Protein AF-A0A534JRE6-F1 (afdb_monomer_lite)

Secondary structure (DSSP, 8-state):
-TTTHHHHHHHHH-S----EEEE-GGG-SSSHHHHHHHHHHHHHHHTS-EEEEBTTTTBTHHHHHHHHHHHHHHHTT-----------------HHHHHHHHHHHHHHHHHT-HHHHHHHHHHHHHHHT--TTS--HHHHHHHHHHHHHHHTTTS-HHHHHHHHHHHHHHHHT----

Foldseek 3Di:
DVPPDVVVVCVVPNDDADEAEQEDCVVPPPCNVVSVVVQVVVCVVNVHHYDYYYPVVRRCPVVRVVSSVVSRCVVVVNPPPPPPPPVVVVPPQPLVLVLLVVLLVVLCVVVPHNVVSVVVLVVLLVVLVADSNDGDLSSQLSSLVSSLVVCVVPDDPVVSVVSSVVSVCSSVVNPDD

pLDDT: mean 82.59, std 13.45, range [34.78, 95.94]

Radius of gyration: 27.9 Å; chains: 1; bounding box: 52×49×66 Å

Structure (mmCIF, N/CA/C/O backbone):
data_AF-A0A534JRE6-F1
#
_entry.id   AF-A0A534JRE6-F1
#
loop_
_atom_site.group_PDB
_atom_site.id
_atom_site.type_symbol
_atom_site.label_atom_id
_atom_site.label_alt_id
_atom_site.label_comp_id
_atom_site.label_asym_id
_atom_site.label_entity_id
_atom_site.label_seq_id
_atom_site.pdbx_PDB_ins_code
_atom_site.Cartn_x
_atom_site.Cartn_y
_atom_site.Cartn_z
_atom_site.occupancy
_atom_site.B_iso_or_equiv
_atom_site.auth_seq_id
_atom_site.auth_comp_id
_atom_site.auth_asym_id
_atom_site.auth_atom_id
_atom_site.pdbx_PDB_model_num
ATOM 1 N N . MET A 1 1 ? 24.642 -7.122 -18.633 1.00 68.19 1 MET A N 1
ATOM 2 C CA . MET A 1 1 ? 23.350 -7.840 -18.516 1.00 68.19 1 MET A CA 1
ATOM 3 C C . MET A 1 1 ? 23.167 -8.792 -19.691 1.00 68.19 1 MET A C 1
ATOM 5 O O . MET A 1 1 ? 23.091 -9.995 -19.476 1.00 68.19 1 MET A O 1
ATOM 9 N N . GLU A 1 2 ? 23.174 -8.257 -20.911 1.00 76.44 2 GLU A N 1
ATOM 10 C CA . GLU A 1 2 ? 22.882 -8.982 -22.156 1.00 76.44 2 GLU A CA 1
ATOM 11 C C . GLU A 1 2 ? 23.948 -10.023 -22.531 1.00 76.44 2 GLU A C 1
ATOM 13 O O . GLU A 1 2 ? 23.619 -11.117 -22.968 1.00 76.44 2 GLU A O 1
ATOM 18 N N . GLU A 1 3 ? 25.224 -9.714 -22.300 1.00 77.31 3 GLU A N 1
ATOM 19 C CA . GLU A 1 3 ? 26.342 -10.567 -22.736 1.00 77.31 3 GLU A CA 1
ATOM 20 C C . GLU A 1 3 ? 26.712 -11.676 -21.741 1.00 77.31 3 GLU A C 1
ATOM 22 O O . GLU A 1 3 ? 27.457 -12.591 -22.080 1.00 77.31 3 GLU A O 1
ATOM 27 N N . TYR A 1 4 ? 26.212 -11.604 -20.504 1.00 80.12 4 TYR A N 1
ATOM 28 C CA . TYR A 1 4 ? 26.655 -12.500 -19.431 1.00 80.12 4 TYR A CA 1
ATOM 29 C C . TYR A 1 4 ? 25.497 -13.077 -18.623 1.00 80.12 4 TYR A C 1
ATOM 31 O O . TYR A 1 4 ? 25.266 -14.281 -18.652 1.00 80.12 4 TYR A O 1
ATOM 39 N N . TRP A 1 5 ? 24.739 -12.230 -17.925 1.00 82.56 5 TRP A N 1
ATOM 40 C CA . TRP A 1 5 ? 23.717 -12.685 -16.981 1.00 82.56 5 TRP A CA 1
ATOM 41 C C . TRP A 1 5 ? 22.569 -13.428 -17.664 1.00 82.56 5 TRP A C 1
ATOM 43 O O . TRP A 1 5 ? 22.255 -14.544 -17.261 1.00 82.56 5 TRP A O 1
ATOM 53 N N . MET A 1 6 ? 21.994 -12.849 -18.721 1.00 77.88 6 MET A N 1
ATOM 54 C CA . MET A 1 6 ? 20.852 -13.451 -19.416 1.00 77.88 6 MET A CA 1
ATOM 55 C C . MET A 1 6 ? 21.196 -14.810 -20.055 1.00 77.88 6 MET A C 1
ATOM 57 O O . MET A 1 6 ? 20.530 -15.797 -19.731 1.00 77.88 6 MET A O 1
ATOM 61 N N . PRO A 1 7 ? 22.272 -14.935 -20.862 1.00 77.88 7 PRO A N 1
ATOM 62 C CA . PRO A 1 7 ? 22.664 -16.228 -21.420 1.00 77.88 7 PRO A CA 1
ATOM 63 C C . PRO A 1 7 ? 23.023 -17.259 -20.346 1.00 77.88 7 PRO A C 1
ATOM 65 O O . PRO A 1 7 ? 22.700 -18.436 -20.492 1.00 77.88 7 PRO A O 1
ATOM 68 N N . MET A 1 8 ? 23.684 -16.838 -19.262 1.00 80.44 8 MET A N 1
ATOM 69 C CA . MET A 1 8 ? 24.108 -17.743 -18.193 1.00 80.44 8 MET A CA 1
ATOM 70 C C . MET A 1 8 ? 22.919 -18.332 -17.432 1.00 80.44 8 MET A C 1
ATOM 72 O O . MET A 1 8 ? 22.865 -19.545 -17.238 1.00 80.44 8 MET A O 1
ATOM 76 N N . VAL A 1 9 ? 21.967 -17.491 -17.018 1.00 78.44 9 VAL A N 1
ATOM 77 C CA . VAL A 1 9 ? 20.783 -17.927 -16.264 1.00 78.44 9 VAL A CA 1
ATOM 78 C C . VAL A 1 9 ? 19.941 -18.871 -17.115 1.00 78.44 9 VAL A C 1
ATOM 80 O O . VAL A 1 9 ? 19.651 -19.985 -16.686 1.00 78.44 9 VAL A O 1
ATOM 83 N N . TRP A 1 10 ? 19.638 -18.495 -18.359 1.00 79.94 10 TRP A N 1
ATOM 84 C CA . TRP A 1 10 ? 18.842 -19.344 -19.246 1.00 79.94 10 TRP A CA 1
ATOM 85 C C . TRP A 1 10 ? 19.519 -20.662 -19.600 1.00 79.94 10 TRP A C 1
ATOM 87 O O . TRP A 1 10 ? 18.842 -21.678 -19.736 1.00 79.94 10 TRP A O 1
ATOM 97 N N . ARG A 1 11 ? 20.852 -20.685 -19.699 1.00 76.69 11 ARG A N 1
ATOM 98 C CA . ARG A 1 11 ? 21.594 -21.934 -19.889 1.00 76.69 11 ARG A CA 1
ATOM 99 C C . ARG A 1 11 ? 21.445 -22.887 -18.701 1.00 76.69 11 ARG A C 1
ATOM 101 O O . ARG A 1 11 ? 21.473 -24.095 -18.904 1.00 76.69 11 ARG A O 1
ATOM 108 N N . LEU A 1 12 ? 21.345 -22.363 -17.479 1.00 76.44 12 LEU A N 1
ATOM 109 C CA . LEU A 1 12 ? 21.302 -23.173 -16.259 1.00 76.44 12 LEU A CA 1
ATOM 110 C C . LEU A 1 12 ? 19.892 -23.645 -15.904 1.00 76.44 12 LEU A C 1
ATOM 112 O O . LEU A 1 12 ? 19.728 -24.795 -15.508 1.00 76.44 12 LEU A O 1
ATOM 116 N N . VAL A 1 13 ? 18.895 -22.767 -16.018 1.00 79.62 13 VAL A N 1
ATOM 117 C CA . VAL A 1 13 ? 17.534 -23.029 -15.518 1.00 79.62 13 VAL A CA 1
ATOM 118 C C . VAL A 1 13 ? 16.441 -22.864 -16.577 1.00 79.62 13 VAL A C 1
ATOM 120 O O . VAL A 1 13 ? 15.269 -23.063 -16.279 1.00 79.62 13 VAL A O 1
ATOM 123 N N . GLY A 1 14 ? 16.802 -22.534 -17.819 1.00 78.06 14 GLY A N 1
ATOM 124 C CA . GLY A 1 14 ? 15.839 -22.213 -18.871 1.00 78.06 14 GLY A CA 1
ATOM 125 C C . GLY A 1 14 ? 15.228 -20.818 -18.712 1.00 78.06 14 GLY A C 1
ATOM 126 O O . GLY A 1 14 ? 15.704 -19.989 -17.932 1.00 78.06 14 GLY A O 1
ATOM 127 N N . LYS A 1 15 ? 14.175 -20.537 -19.487 1.00 78.31 15 LYS A N 1
ATOM 128 C CA . LYS A 1 15 ? 13.416 -19.290 -19.341 1.00 78.31 15 LYS A CA 1
ATOM 129 C C . LYS A 1 15 ? 12.617 -19.335 -18.040 1.00 78.31 15 LYS A C 1
ATOM 131 O O . LYS A 1 15 ? 11.896 -20.296 -17.793 1.00 78.31 15 LYS A O 1
ATOM 136 N N . VAL A 1 16 ? 12.739 -18.280 -17.244 1.00 85.12 16 VAL A N 1
ATOM 137 C CA . VAL A 1 16 ? 12.016 -18.098 -15.983 1.00 85.12 16 VAL A CA 1
ATOM 138 C C . VAL A 1 16 ? 11.244 -16.780 -16.027 1.00 85.12 16 VAL A C 1
ATOM 140 O O . VAL A 1 16 ? 11.690 -15.861 -16.722 1.00 85.12 16 VAL A O 1
ATOM 143 N N . PRO A 1 17 ? 10.123 -16.661 -15.295 1.00 89.88 17 PRO A N 1
ATOM 144 C CA . PRO A 1 17 ? 9.438 -15.385 -15.122 1.00 89.88 17 PRO A CA 1
ATOM 145 C C . PRO A 1 17 ? 10.404 -14.337 -14.576 1.00 89.88 17 PRO A C 1
ATOM 147 O O . PRO A 1 17 ? 11.121 -14.587 -13.604 1.00 89.88 17 PRO A O 1
ATOM 150 N N . MET A 1 18 ? 10.445 -13.173 -15.214 1.00 90.25 18 MET A N 1
ATOM 151 C CA . MET A 1 18 ? 11.349 -12.099 -14.831 1.00 90.25 18 MET A CA 1
ATOM 152 C C . MET A 1 18 ? 10.746 -10.729 -15.133 1.00 90.25 18 MET A C 1
ATOM 154 O O . MET A 1 18 ? 9.842 -10.603 -15.951 1.00 90.25 18 MET A O 1
ATOM 158 N N . VAL A 1 19 ? 11.267 -9.708 -14.454 1.00 94.44 19 VAL A N 1
ATOM 159 C CA . VAL A 1 19 ? 10.970 -8.295 -14.704 1.00 94.44 19 VAL A CA 1
ATOM 160 C C . VAL A 1 19 ? 12.299 -7.553 -14.772 1.00 94.44 19 VAL A C 1
ATOM 162 O O . VAL A 1 19 ? 13.173 -7.742 -13.923 1.00 94.44 19 VAL A O 1
ATOM 165 N N . ILE A 1 20 ? 12.471 -6.720 -15.793 1.00 94.06 20 ILE A N 1
ATOM 166 C CA . ILE A 1 20 ? 13.655 -5.882 -15.972 1.00 94.06 20 ILE A CA 1
ATOM 167 C C . ILE A 1 20 ? 13.432 -4.573 -15.220 1.00 94.06 20 ILE A C 1
ATOM 169 O O . ILE A 1 20 ? 12.459 -3.868 -15.461 1.00 94.06 20 ILE A O 1
ATOM 173 N N . VAL A 1 21 ? 14.332 -4.235 -14.298 1.00 95.12 21 VAL A N 1
ATOM 174 C CA . VAL A 1 21 ? 14.161 -3.062 -13.434 1.00 95.12 21 VAL A CA 1
ATOM 175 C C . VAL A 1 21 ? 15.284 -2.057 -13.657 1.00 95.12 21 VAL A C 1
ATOM 177 O O . VAL A 1 21 ? 16.434 -2.298 -13.284 1.00 95.12 21 VAL A O 1
ATOM 180 N N . GLY A 1 22 ? 14.936 -0.906 -14.229 1.00 93.75 22 GLY A N 1
ATOM 181 C CA . GLY A 1 22 ? 15.799 0.270 -14.303 1.00 93.75 22 GLY A CA 1
ATOM 182 C C . GLY A 1 22 ? 15.722 1.064 -13.000 1.00 93.75 22 GLY A C 1
ATOM 183 O O . GLY A 1 22 ? 14.920 1.983 -12.871 1.00 93.75 22 GLY A O 1
ATOM 184 N N . ASN A 1 23 ? 16.518 0.674 -12.006 1.00 94.69 23 ASN A N 1
ATOM 185 C CA . ASN A 1 23 ? 16.489 1.280 -10.672 1.00 94.69 23 ASN A CA 1
ATOM 186 C C . ASN A 1 23 ? 17.257 2.618 -10.612 1.00 94.69 23 ASN A C 1
ATOM 188 O O . ASN A 1 23 ? 18.182 2.848 -11.388 1.00 94.69 23 ASN A O 1
ATOM 192 N N . LYS A 1 24 ? 16.955 3.427 -9.588 1.00 93.50 24 LYS A N 1
ATOM 193 C CA . LYS A 1 24 ? 17.532 4.752 -9.290 1.00 93.50 24 LYS A CA 1
ATOM 194 C C . LYS A 1 24 ? 17.111 5.854 -10.261 1.00 93.50 24 LYS A C 1
ATOM 196 O O . LYS A 1 24 ? 17.900 6.747 -10.568 1.00 93.50 24 LYS A O 1
ATOM 201 N N . VAL A 1 25 ? 15.860 5.820 -10.720 1.00 93.25 25 VAL A N 1
ATOM 202 C CA . VAL A 1 25 ? 15.310 6.882 -11.579 1.00 93.25 25 VAL A CA 1
ATOM 203 C C . VAL A 1 25 ? 15.371 8.269 -10.921 1.00 93.25 25 VAL A C 1
ATOM 205 O O . VAL A 1 25 ? 15.420 9.270 -11.623 1.00 93.25 25 VAL A O 1
ATOM 208 N N . ASP A 1 26 ? 15.475 8.337 -9.590 1.00 91.44 26 ASP A N 1
ATOM 209 C CA . ASP A 1 26 ? 15.672 9.578 -8.833 1.00 91.44 26 ASP A CA 1
ATOM 210 C C . ASP A 1 26 ? 16.994 10.306 -9.131 1.00 91.44 26 ASP A C 1
ATOM 212 O O . ASP A 1 26 ? 17.130 11.469 -8.769 1.00 91.44 26 ASP A O 1
ATOM 216 N N . LEU A 1 27 ? 17.962 9.643 -9.773 1.00 91.44 27 LEU A N 1
ATOM 217 C CA . LEU A 1 27 ? 19.229 10.250 -10.197 1.00 91.44 27 LEU A CA 1
ATOM 218 C C . LEU A 1 27 ? 19.199 10.740 -11.653 1.00 91.44 27 LEU A C 1
ATOM 220 O O . LEU A 1 27 ? 20.166 11.343 -12.114 1.00 91.44 27 LEU A O 1
ATOM 224 N N . LEU A 1 28 ? 18.126 10.448 -12.390 1.00 85.44 28 LEU A N 1
ATOM 225 C CA . LEU A 1 28 ? 18.008 10.750 -13.812 1.00 85.44 28 LEU A CA 1
ATOM 226 C C . LEU A 1 28 ? 17.282 12.084 -13.998 1.00 85.44 28 LEU A C 1
ATOM 228 O O . LEU A 1 28 ? 16.078 12.111 -14.250 1.00 85.44 28 LEU A O 1
ATOM 232 N N . GLU A 1 29 ? 18.023 13.184 -13.868 1.00 75.38 29 GLU A N 1
ATOM 233 C CA . GLU A 1 29 ? 17.511 14.529 -14.162 1.00 75.38 29 GLU A CA 1
ATOM 234 C C . GLU A 1 29 ? 17.448 14.762 -15.685 1.00 75.38 29 GLU A C 1
ATOM 236 O O . GLU A 1 29 ? 16.358 14.923 -16.231 1.00 75.38 29 GLU A O 1
ATOM 241 N N . ASP A 1 30 ? 18.579 14.652 -16.395 1.00 76.12 30 ASP A N 1
ATOM 242 C CA . ASP A 1 30 ? 18.655 14.927 -17.844 1.00 76.12 30 ASP A CA 1
ATOM 243 C C . ASP A 1 30 ? 18.592 13.664 -18.730 1.00 76.12 30 ASP A C 1
ATOM 245 O O . ASP A 1 30 ? 18.116 13.700 -19.865 1.00 76.12 30 ASP A O 1
ATOM 249 N N . GLU A 1 31 ? 19.023 12.507 -18.218 1.00 78.75 31 GLU A N 1
ATOM 250 C CA . GLU A 1 31 ? 19.149 11.254 -18.992 1.00 78.75 31 GLU A CA 1
ATOM 251 C C . GLU A 1 31 ? 17.903 10.355 -18.924 1.00 78.75 31 GLU A C 1
ATOM 253 O O . GLU A 1 31 ? 17.909 9.200 -19.363 1.00 78.75 31 GLU A O 1
ATOM 258 N N . ARG A 1 32 ? 16.797 10.874 -18.377 1.00 79.25 32 ARG A N 1
ATOM 259 C CA . ARG A 1 32 ? 15.587 10.084 -18.120 1.00 79.25 32 ARG A CA 1
ATOM 260 C C . ARG A 1 32 ? 15.022 9.461 -19.395 1.00 79.25 32 ARG A C 1
ATOM 262 O O . ARG A 1 32 ? 14.613 8.305 -19.356 1.00 79.25 32 ARG A O 1
ATOM 269 N N . VAL A 1 33 ? 15.030 10.184 -20.517 1.00 82.50 33 VAL A N 1
ATOM 270 C CA . VAL A 1 33 ? 14.499 9.691 -21.803 1.00 82.50 33 VAL A CA 1
ATOM 271 C C . VAL A 1 33 ? 15.315 8.508 -22.325 1.00 82.50 33 VAL A C 1
ATOM 273 O O . VAL A 1 33 ? 14.744 7.453 -22.578 1.00 82.50 33 VAL A O 1
ATOM 276 N N . ALA A 1 34 ? 16.643 8.638 -22.390 1.00 83.62 34 ALA A N 1
ATOM 277 C CA . ALA A 1 34 ? 17.522 7.575 -22.880 1.00 83.62 34 ALA A CA 1
ATOM 278 C C . ALA A 1 34 ? 17.419 6.298 -22.027 1.00 83.62 34 ALA A C 1
ATOM 280 O O . ALA A 1 34 ? 17.399 5.185 -22.552 1.00 83.62 34 ALA A O 1
ATOM 281 N N . ALA A 1 35 ? 17.285 6.447 -20.705 1.00 86.44 35 ALA A N 1
ATOM 282 C CA . ALA A 1 35 ? 17.069 5.312 -19.814 1.00 86.44 35 ALA A CA 1
ATOM 283 C C . ALA A 1 35 ? 15.720 4.612 -20.064 1.00 86.44 35 ALA A C 1
ATOM 285 O O . ALA A 1 35 ? 15.659 3.384 -20.048 1.00 86.44 35 ALA A O 1
ATOM 286 N N . HIS A 1 36 ? 14.647 5.368 -20.329 1.00 86.06 36 HIS A N 1
ATOM 287 C CA . HIS A 1 36 ? 13.349 4.787 -20.686 1.00 86.06 36 HIS A CA 1
ATOM 288 C C . HIS A 1 36 ? 13.398 4.080 -22.044 1.00 86.06 36 HIS A C 1
ATOM 290 O O . HIS A 1 36 ? 12.866 2.980 -22.163 1.00 86.06 36 HIS A O 1
ATOM 296 N N . GLU A 1 37 ? 14.067 4.663 -23.041 1.00 87.62 37 GLU A N 1
ATOM 297 C CA . GLU A 1 37 ? 14.256 4.036 -24.355 1.00 87.62 37 GLU A CA 1
ATOM 298 C C . GLU A 1 37 ? 15.043 2.728 -24.248 1.00 87.62 37 GLU A C 1
ATOM 300 O O . GLU A 1 37 ? 14.652 1.722 -24.840 1.00 87.62 37 GLU A O 1
ATOM 305 N N . TYR A 1 38 ? 16.111 2.700 -23.446 1.00 88.31 38 TYR A N 1
ATOM 306 C CA . TYR A 1 38 ? 16.880 1.478 -23.229 1.00 88.31 38 TYR A CA 1
ATOM 307 C C . TYR A 1 38 ? 16.067 0.412 -22.484 1.00 88.31 38 TYR A C 1
ATOM 309 O O . TYR A 1 38 ? 16.054 -0.748 -22.891 1.00 88.31 38 TYR A O 1
ATOM 317 N N . THR A 1 39 ? 15.324 0.792 -21.440 1.00 88.75 39 THR A N 1
ATOM 318 C CA . THR A 1 39 ? 14.420 -0.125 -20.728 1.00 88.75 39 THR A CA 1
ATOM 319 C C . THR A 1 39 ? 13.323 -0.668 -21.655 1.00 88.75 39 THR A C 1
ATOM 321 O O . THR A 1 39 ? 13.017 -1.858 -21.595 1.00 88.75 39 THR A O 1
ATOM 324 N N . TYR A 1 40 ? 12.784 0.156 -22.560 1.00 88.00 40 TYR A N 1
ATOM 325 C CA . TYR A 1 40 ? 11.820 -0.278 -23.577 1.00 88.00 40 TYR A CA 1
ATOM 326 C C . TYR A 1 40 ? 12.445 -1.240 -24.600 1.00 88.00 40 TYR A C 1
ATOM 328 O O . TYR A 1 40 ? 11.874 -2.284 -24.902 1.00 88.00 40 TYR A O 1
ATOM 336 N N . TYR A 1 41 ? 13.660 -0.963 -25.076 1.00 89.06 41 TYR A N 1
ATOM 337 C CA . TYR A 1 41 ? 14.396 -1.897 -25.932 1.00 89.06 41 TYR A CA 1
ATOM 338 C C . TYR A 1 41 ? 14.604 -3.261 -25.252 1.00 89.06 41 TYR A C 1
ATOM 340 O O . TYR A 1 41 ? 14.440 -4.305 -25.885 1.00 89.06 41 TYR A O 1
ATOM 348 N N . LEU A 1 42 ? 14.939 -3.271 -23.959 1.00 89.25 42 LEU A N 1
ATOM 349 C CA . LEU A 1 42 ? 15.105 -4.509 -23.199 1.00 89.25 42 LEU A CA 1
ATOM 350 C C . LEU A 1 42 ? 13.783 -5.275 -23.039 1.00 89.25 42 LEU A C 1
ATOM 352 O O . LEU A 1 42 ? 13.800 -6.503 -23.117 1.00 89.25 42 LEU A O 1
ATOM 356 N N . HIS A 1 43 ? 12.660 -4.573 -22.855 1.00 88.00 43 HIS A N 1
ATOM 357 C CA . HIS A 1 43 ? 11.326 -5.179 -22.845 1.00 88.00 43 HIS A CA 1
ATOM 358 C C . HIS A 1 43 ? 11.064 -5.967 -24.133 1.00 88.00 43 HIS A C 1
ATOM 360 O O . HIS A 1 43 ? 10.821 -7.172 -24.070 1.00 88.00 43 HIS A O 1
ATOM 366 N N . GLU A 1 44 ? 11.206 -5.308 -25.285 1.00 90.06 44 GLU A N 1
ATOM 367 C CA . GLU A 1 44 ? 10.968 -5.9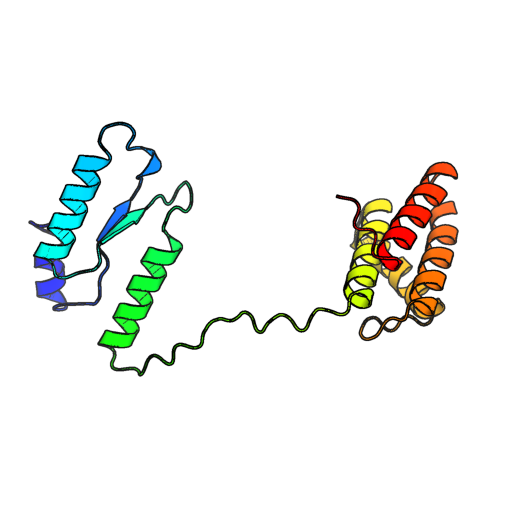08 -26.604 1.00 90.06 44 GLU A CA 1
ATOM 368 C C . GLU A 1 44 ? 11.933 -7.068 -26.887 1.00 90.06 44 GLU A C 1
ATOM 370 O O . GLU A 1 44 ? 11.545 -8.121 -27.388 1.00 90.06 44 GLU A O 1
ATOM 375 N N . LYS A 1 45 ? 13.215 -6.906 -26.537 1.00 87.31 45 LYS A N 1
ATOM 376 C CA . LYS A 1 45 ? 14.246 -7.915 -26.807 1.00 87.31 45 LYS A CA 1
ATOM 377 C C . LYS A 1 45 ? 14.035 -9.211 -26.030 1.00 87.31 45 LYS A C 1
ATOM 379 O O . LYS A 1 45 ? 14.328 -10.290 -26.551 1.00 87.31 45 LYS A O 1
ATOM 384 N N . TYR A 1 46 ? 13.630 -9.103 -24.769 1.00 85.25 46 TYR A N 1
ATOM 385 C CA . TYR A 1 46 ? 13.533 -10.249 -23.868 1.00 85.25 46 TYR A CA 1
ATOM 386 C C . TYR A 1 46 ? 12.107 -10.755 -23.678 1.00 85.25 46 TYR A C 1
ATOM 388 O O . TYR A 1 46 ? 11.949 -11.779 -23.015 1.00 85.25 46 TYR A O 1
ATOM 396 N N . ASP A 1 47 ? 11.118 -10.081 -24.273 1.00 85.88 47 ASP A N 1
ATOM 397 C CA . ASP A 1 47 ? 9.693 -10.370 -24.096 1.00 85.88 47 ASP A CA 1
ATOM 398 C C . ASP A 1 47 ? 9.340 -10.465 -22.603 1.00 85.88 47 ASP A C 1
ATOM 400 O O . ASP A 1 47 ? 8.794 -11.443 -22.099 1.00 85.88 47 ASP A O 1
ATOM 404 N N . SER A 1 48 ? 9.801 -9.460 -21.855 1.00 88.62 48 SER A N 1
ATOM 405 C CA . SER A 1 48 ? 9.730 -9.408 -20.396 1.00 88.62 48 SER A CA 1
ATOM 406 C C . SER A 1 48 ? 9.251 -8.028 -19.969 1.00 88.62 48 SER A C 1
ATOM 408 O O . SER A 1 48 ? 9.753 -7.038 -20.504 1.00 88.62 48 SER A O 1
ATOM 410 N N . PRO A 1 49 ? 8.362 -7.902 -18.968 1.00 93.31 49 PRO A N 1
ATOM 411 C CA . PRO A 1 49 ? 8.001 -6.600 -18.419 1.00 93.31 49 PRO A CA 1
ATOM 412 C C . PRO A 1 49 ? 9.248 -5.827 -17.982 1.00 93.31 49 PRO A C 1
ATOM 414 O O . PRO A 1 49 ? 10.168 -6.413 -17.401 1.00 93.31 49 PRO A O 1
ATOM 417 N N . ALA A 1 50 ? 9.280 -4.525 -18.259 1.00 93.56 50 ALA A N 1
ATOM 418 C CA . ALA A 1 50 ? 10.379 -3.654 -17.871 1.00 93.56 50 ALA A CA 1
ATOM 419 C C . ALA A 1 50 ? 9.853 -2.363 -17.232 1.00 93.56 50 ALA A C 1
ATOM 421 O O . ALA A 1 50 ? 8.927 -1.742 -17.749 1.00 93.56 50 ALA A O 1
ATOM 422 N N . VAL A 1 51 ? 10.416 -1.976 -16.085 1.00 93.69 51 VAL A N 1
ATOM 423 C CA . VAL A 1 51 ? 9.905 -0.879 -15.249 1.00 93.69 51 VAL A CA 1
ATOM 424 C C . VAL A 1 51 ? 11.063 -0.034 -14.725 1.00 93.69 51 VAL A C 1
ATOM 426 O O . VAL A 1 51 ? 12.074 -0.562 -14.262 1.00 93.69 51 VAL A O 1
ATOM 429 N N . MET A 1 52 ? 10.910 1.289 -14.769 1.00 94.31 52 MET A N 1
ATOM 430 C CA . MET A 1 52 ? 11.819 2.229 -14.107 1.00 94.31 52 MET A CA 1
ATOM 431 C C . MET A 1 52 ? 11.385 2.417 -12.653 1.00 94.31 52 MET A C 1
ATOM 433 O O . MET A 1 52 ? 10.204 2.632 -12.399 1.00 94.31 52 MET A O 1
ATOM 437 N N . THR A 1 53 ? 12.316 2.341 -11.704 1.00 94.94 53 THR A N 1
ATOM 438 C CA . THR A 1 53 ? 12.002 2.401 -10.267 1.00 94.94 53 THR A CA 1
ATOM 439 C C . THR A 1 53 ? 13.005 3.247 -9.489 1.00 94.94 53 THR A C 1
ATOM 441 O O . THR A 1 53 ? 14.114 3.531 -9.951 1.00 94.94 53 THR A O 1
ATOM 444 N N . SER A 1 54 ? 12.642 3.633 -8.266 1.00 95.00 54 SER A N 1
ATOM 445 C CA . SER A 1 54 ? 13.593 4.123 -7.269 1.00 95.00 54 SER A CA 1
ATOM 446 C C . SER A 1 54 ? 13.328 3.473 -5.921 1.00 95.00 54 SER A C 1
ATOM 448 O O . SER A 1 54 ? 12.348 3.769 -5.242 1.00 95.00 54 SER A O 1
ATOM 450 N N . ALA A 1 55 ? 14.265 2.637 -5.477 1.00 94.19 55 ALA A N 1
ATOM 451 C CA . ALA A 1 55 ? 14.251 2.097 -4.118 1.00 94.19 55 ALA A CA 1
ATOM 452 C C . ALA A 1 55 ? 14.393 3.181 -3.029 1.00 94.19 55 ALA A C 1
ATOM 454 O O . ALA A 1 55 ? 14.045 2.939 -1.878 1.00 94.19 55 ALA A O 1
ATOM 455 N N . LYS A 1 56 ? 14.911 4.369 -3.376 1.00 93.81 56 LYS A N 1
ATOM 456 C CA . LYS A 1 56 ? 15.083 5.485 -2.438 1.00 93.81 56 LYS A CA 1
ATOM 457 C C . LYS A 1 56 ? 13.764 6.209 -2.176 1.00 93.81 56 LYS A C 1
ATOM 459 O O . LYS A 1 56 ? 13.495 6.570 -1.036 1.00 93.81 56 LYS A O 1
ATOM 464 N N . THR A 1 57 ? 12.971 6.446 -3.222 1.00 93.44 57 THR A N 1
ATOM 465 C CA . THR A 1 57 ? 11.685 7.159 -3.115 1.00 93.44 57 THR A CA 1
ATOM 466 C C . THR A 1 57 ? 10.491 6.213 -2.984 1.00 93.44 57 THR A C 1
ATOM 468 O O . THR A 1 57 ? 9.411 6.649 -2.597 1.00 93.44 57 THR A O 1
ATOM 471 N N . GLY A 1 58 ? 10.673 4.927 -3.297 1.00 92.69 58 GLY A N 1
ATOM 472 C CA . GLY A 1 58 ? 9.599 3.941 -3.414 1.00 92.69 58 GLY A CA 1
ATOM 473 C C . GLY A 1 58 ? 8.894 3.958 -4.775 1.00 92.69 58 GLY A C 1
ATOM 474 O O . GLY A 1 58 ? 7.958 3.186 -4.980 1.00 92.69 58 GLY A O 1
ATOM 475 N N . GLU A 1 59 ? 9.325 4.803 -5.720 1.00 93.69 59 GLU A N 1
ATOM 476 C CA . GLU A 1 59 ? 8.703 4.920 -7.042 1.00 93.69 59 GLU A CA 1
ATOM 477 C C . GLU A 1 59 ? 8.713 3.574 -7.778 1.00 93.69 59 GLU A C 1
ATOM 479 O O . GLU A 1 59 ? 9.774 2.995 -8.023 1.00 93.69 59 GLU A O 1
ATOM 484 N N . ALA A 1 60 ? 7.512 3.089 -8.112 1.00 91.69 60 ALA A N 1
ATOM 485 C CA . ALA A 1 60 ? 7.244 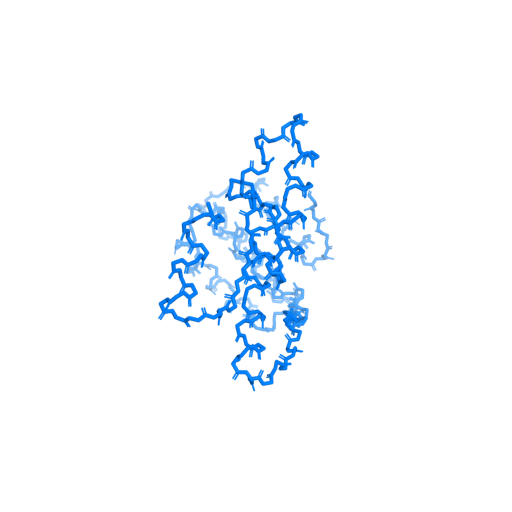1.874 -8.888 1.00 91.69 60 ALA A CA 1
ATOM 486 C C . ALA A 1 60 ? 7.886 0.570 -8.359 1.00 91.69 60 ALA A C 1
ATOM 488 O O . ALA A 1 60 ? 7.909 -0.446 -9.056 1.00 91.69 60 ALA A O 1
ATOM 489 N N . VAL A 1 61 ? 8.374 0.559 -7.114 1.00 93.81 61 VAL A N 1
ATOM 490 C CA . VAL A 1 61 ? 8.960 -0.639 -6.495 1.00 93.81 61 VAL A CA 1
ATOM 491 C C . VAL A 1 61 ? 7.882 -1.700 -6.285 1.00 93.81 61 VAL A C 1
ATOM 493 O O . VAL A 1 61 ? 8.002 -2.804 -6.814 1.00 93.81 61 VAL A O 1
ATOM 496 N N . GLU A 1 62 ? 6.79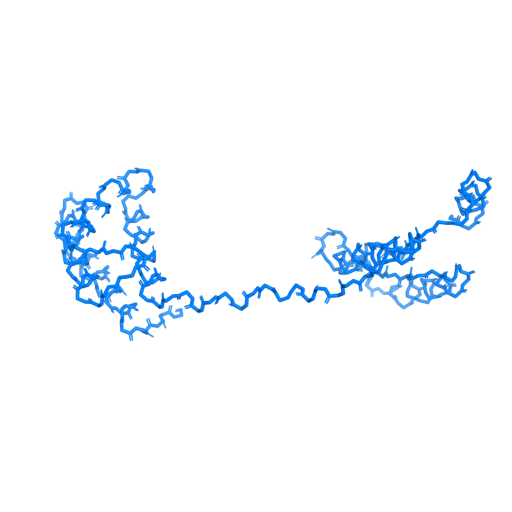5 -1.348 -5.597 1.00 94.88 62 GLU A N 1
ATOM 497 C CA . GLU A 1 62 ? 5.685 -2.270 -5.311 1.00 94.88 62 GLU A CA 1
ATOM 498 C C . GLU A 1 62 ? 5.044 -2.824 -6.588 1.00 94.88 62 GLU A C 1
ATOM 500 O O . GLU A 1 62 ? 4.820 -4.028 -6.706 1.00 94.88 62 GLU A O 1
ATOM 505 N N . SER A 1 63 ? 4.818 -1.974 -7.595 1.00 91.44 63 SER A N 1
ATOM 506 C CA . SER A 1 63 ? 4.256 -2.419 -8.874 1.00 91.44 63 SER A CA 1
ATOM 507 C C . SER A 1 63 ? 5.193 -3.368 -9.625 1.00 91.44 63 SER A C 1
ATOM 509 O O . SER A 1 63 ? 4.715 -4.318 -10.248 1.00 91.44 63 SER A O 1
ATOM 511 N N . SER A 1 64 ? 6.516 -3.174 -9.544 1.00 93.94 64 SER A N 1
ATOM 512 C CA . SER A 1 64 ? 7.484 -4.092 -10.160 1.00 93.94 64 SER A CA 1
ATOM 513 C C . SER A 1 64 ? 7.470 -5.482 -9.507 1.00 93.94 64 SER A C 1
ATOM 515 O O . SER A 1 64 ? 7.480 -6.491 -10.215 1.00 93.94 64 SER A O 1
ATOM 517 N N . PHE A 1 65 ? 7.356 -5.552 -8.174 1.00 95.94 65 PHE A N 1
ATOM 518 C CA . PHE A 1 65 ? 7.226 -6.822 -7.455 1.00 95.94 65 PHE A CA 1
ATOM 519 C C . PHE A 1 65 ? 5.881 -7.498 -7.716 1.00 95.94 65 PHE A C 1
ATOM 521 O O . PHE A 1 65 ? 5.849 -8.710 -7.924 1.00 95.94 65 PHE A O 1
ATOM 528 N N . ALA A 1 66 ? 4.789 -6.731 -7.763 1.00 93.50 66 ALA A N 1
ATOM 529 C CA . ALA A 1 66 ? 3.473 -7.250 -8.121 1.00 93.50 66 ALA A CA 1
ATOM 530 C C . ALA A 1 66 ? 3.482 -7.877 -9.525 1.00 93.50 66 ALA A C 1
ATOM 532 O O . ALA A 1 66 ? 3.058 -9.017 -9.685 1.00 93.50 66 ALA A O 1
ATOM 533 N N . THR A 1 67 ? 4.071 -7.190 -10.511 1.00 94.06 67 THR A N 1
ATOM 534 C CA . THR A 1 67 ? 4.210 -7.691 -11.893 1.00 94.06 67 THR A CA 1
ATOM 535 C C . THR A 1 67 ? 4.994 -9.006 -11.950 1.00 94.06 67 THR A C 1
ATOM 537 O O . THR A 1 67 ? 4.617 -9.938 -12.664 1.00 94.06 67 THR A O 1
ATOM 540 N N . LEU A 1 68 ? 6.078 -9.115 -11.172 1.00 94.44 68 LEU A N 1
ATOM 541 C CA . LEU A 1 68 ? 6.846 -10.356 -11.071 1.00 94.44 68 LEU A CA 1
ATOM 542 C C . LEU A 1 68 ? 6.015 -11.478 -10.438 1.00 94.44 68 LEU A C 1
ATOM 544 O O . LEU A 1 68 ? 6.018 -12.598 -10.941 1.00 94.44 68 LEU A O 1
ATOM 548 N N . GLY A 1 69 ? 5.301 -11.177 -9.351 1.00 92.38 69 GLY A N 1
ATOM 549 C CA . GLY A 1 69 ? 4.421 -12.127 -8.677 1.00 92.38 69 GLY A CA 1
ATOM 550 C C . GLY A 1 69 ? 3.345 -12.673 -9.612 1.00 92.38 69 GLY A C 1
ATOM 551 O O . GLY A 1 69 ? 3.205 -13.887 -9.728 1.00 92.38 69 GLY A O 1
ATOM 552 N N . GLU A 1 70 ? 2.649 -11.796 -10.337 1.00 90.50 70 GLU A N 1
ATOM 553 C CA . GLU A 1 70 ? 1.649 -12.181 -11.340 1.00 90.50 70 GLU A CA 1
ATOM 554 C C . GLU A 1 70 ? 2.253 -13.100 -12.411 1.00 90.50 70 GLU A C 1
ATOM 556 O O . GLU A 1 70 ? 1.714 -14.176 -12.669 1.00 90.50 70 GLU A O 1
ATOM 561 N N . SER A 1 71 ? 3.430 -12.744 -12.938 1.00 89.50 71 SER A N 1
ATOM 562 C CA . SER A 1 71 ? 4.137 -13.547 -13.948 1.00 89.50 71 SER A CA 1
ATOM 563 C C . SER A 1 71 ? 4.535 -14.937 -13.429 1.00 89.50 71 SER A C 1
ATOM 565 O O . SER A 1 71 ? 4.511 -15.917 -14.173 1.00 89.50 71 SER A O 1
ATOM 567 N N . ILE A 1 72 ? 4.906 -15.052 -12.147 1.00 90.94 72 ILE A N 1
ATOM 568 C CA . ILE A 1 72 ? 5.232 -16.338 -11.513 1.00 90.94 72 ILE A CA 1
ATOM 569 C C . ILE A 1 72 ? 3.986 -17.217 -11.401 1.00 90.94 72 ILE A C 1
ATOM 571 O O . ILE A 1 72 ? 4.053 -18.407 -11.713 1.00 90.94 72 ILE A O 1
ATOM 575 N N . VAL A 1 73 ? 2.861 -16.654 -10.952 1.00 89.00 73 VAL A N 1
ATOM 576 C CA . VAL A 1 73 ? 1.619 -17.421 -10.776 1.00 89.00 73 VAL A CA 1
ATOM 577 C C . VAL A 1 73 ? 1.073 -17.882 -12.131 1.00 89.00 73 VAL A C 1
ATOM 579 O O . VAL A 1 73 ? 0.691 -19.046 -12.261 1.00 89.00 73 VAL A O 1
ATOM 582 N N . GLU A 1 74 ? 1.128 -17.019 -13.152 1.00 84.81 74 GLU A N 1
ATOM 583 C CA . GLU A 1 74 ? 0.749 -17.359 -14.527 1.00 84.81 74 GLU A CA 1
ATOM 584 C C . GLU A 1 74 ? 1.621 -18.491 -15.090 1.00 84.81 74 GLU A C 1
ATOM 586 O O . GLU A 1 74 ? 1.100 -19.499 -15.572 1.00 84.81 74 GLU A O 1
ATOM 591 N N . ALA A 1 75 ? 2.947 -18.392 -14.953 1.00 83.25 75 ALA A N 1
ATOM 592 C CA . ALA A 1 75 ? 3.868 -19.426 -15.425 1.00 83.25 75 ALA A CA 1
ATOM 593 C C . ALA A 1 75 ? 3.732 -20.760 -14.670 1.00 83.25 75 ALA A C 1
ATOM 595 O O . ALA A 1 75 ? 3.996 -21.820 -15.238 1.00 83.25 75 ALA A O 1
ATOM 596 N N . ALA A 1 76 ? 3.303 -20.729 -13.405 1.00 81.81 76 ALA A N 1
ATOM 597 C CA . ALA A 1 76 ? 3.017 -21.927 -12.622 1.00 81.81 76 ALA A CA 1
ATOM 598 C C . ALA A 1 76 ? 1.706 -22.625 -13.037 1.00 81.81 76 ALA A C 1
ATOM 600 O O . ALA A 1 76 ? 1.405 -23.702 -12.520 1.00 81.81 76 ALA A O 1
ATOM 601 N N . GLY A 1 77 ? 0.915 -22.031 -13.943 1.00 72.62 77 GLY A N 1
ATOM 602 C CA . GLY A 1 77 ? -0.390 -22.557 -14.354 1.00 72.62 77 GLY A CA 1
ATOM 603 C C . GLY A 1 77 ? -1.421 -22.557 -13.223 1.00 72.62 77 GLY A C 1
ATOM 604 O O . GLY A 1 77 ? -2.417 -23.278 -13.287 1.00 72.62 77 GLY A O 1
ATOM 605 N N . ILE A 1 78 ? -1.172 -21.778 -12.169 1.00 67.25 78 ILE A N 1
ATOM 606 C CA . ILE A 1 78 ? -2.094 -21.615 -11.052 1.00 67.25 78 ILE A CA 1
ATOM 607 C C . ILE A 1 78 ? -3.136 -20.590 -11.508 1.00 67.25 78 ILE A C 1
ATOM 609 O O . ILE A 1 78 ? -2.757 -19.482 -11.892 1.00 67.25 78 ILE A O 1
ATOM 613 N N . PRO A 1 79 ? -4.441 -20.916 -11.492 1.00 54.31 79 PRO A N 1
ATOM 614 C CA . PRO A 1 79 ? -5.461 -19.941 -11.836 1.00 54.31 79 PRO A CA 1
ATOM 615 C C . PRO A 1 79 ? -5.353 -18.747 -10.883 1.00 54.31 79 PRO A C 1
ATOM 617 O O . PRO A 1 79 ? -5.564 -18.880 -9.677 1.00 54.31 79 PRO A O 1
ATOM 620 N N . ILE A 1 80 ? -5.007 -17.581 -11.433 1.00 52.34 80 ILE A N 1
ATOM 621 C CA . ILE A 1 80 ? -5.049 -16.318 -10.701 1.00 52.34 80 ILE A CA 1
ATOM 622 C C . ILE A 1 80 ? -6.523 -15.947 -10.575 1.00 52.34 80 ILE A C 1
ATOM 624 O O . ILE A 1 80 ? -7.094 -15.279 -11.439 1.00 52.34 80 ILE A O 1
ATOM 628 N N . GLU A 1 81 ? -7.160 -16.360 -9.482 1.00 52.12 81 GLU A N 1
ATOM 629 C CA . GLU A 1 81 ? -8.289 -15.582 -8.998 1.00 52.12 81 GLU A CA 1
ATOM 630 C C . GLU A 1 81 ? -7.723 -14.216 -8.625 1.00 52.12 81 GLU A C 1
ATOM 632 O O . GLU A 1 81 ? -7.006 -14.071 -7.633 1.00 52.12 81 GLU A O 1
ATOM 637 N N . ARG A 1 82 ? -8.031 -13.200 -9.439 1.00 46.09 82 ARG A N 1
ATOM 638 C CA . ARG A 1 82 ? -7.962 -11.813 -8.987 1.00 46.09 82 ARG A CA 1
ATOM 639 C C . ARG A 1 82 ? -8.985 -11.670 -7.866 1.00 46.09 82 ARG A C 1
ATOM 641 O O . ARG A 1 82 ? -10.081 -11.151 -8.061 1.00 46.09 82 ARG A O 1
ATOM 648 N N . LEU A 1 83 ? -8.611 -12.123 -6.675 1.00 43.78 83 LEU A N 1
ATOM 649 C CA . LEU A 1 83 ? -9.058 -11.512 -5.448 1.00 43.78 83 LEU A CA 1
ATOM 650 C C . LEU A 1 83 ? -8.606 -10.075 -5.600 1.00 43.78 83 LEU A C 1
ATOM 652 O O . LEU A 1 83 ? -7.432 -9.751 -5.424 1.00 43.78 83 LEU A O 1
ATOM 656 N N . ALA A 1 84 ? -9.532 -9.213 -6.012 1.00 39.94 84 ALA A N 1
ATOM 657 C CA . ALA A 1 84 ? -9.375 -7.820 -5.705 1.00 39.94 84 ALA A CA 1
ATOM 658 C C . ALA A 1 84 ? -9.044 -7.814 -4.213 1.00 39.94 84 ALA A C 1
ATOM 660 O O . ALA A 1 84 ? -9.882 -8.185 -3.388 1.00 39.94 84 ALA A O 1
ATOM 661 N N . LEU A 1 85 ? -7.820 -7.423 -3.865 1.00 42.38 85 LEU A N 1
ATOM 662 C CA . LEU A 1 85 ? -7.549 -6.862 -2.557 1.00 42.38 85 LEU A CA 1
ATOM 663 C C . LEU A 1 85 ? -8.298 -5.524 -2.528 1.00 42.38 85 LEU A C 1
ATOM 665 O O . LEU A 1 85 ? -7.719 -4.453 -2.406 1.00 42.38 85 LEU A O 1
ATOM 669 N N . VAL A 1 86 ? -9.628 -5.581 -2.652 1.00 41.78 86 VAL A N 1
ATOM 670 C CA . VAL A 1 86 ? -10.471 -4.754 -1.827 1.00 41.78 86 VAL A CA 1
ATOM 671 C C . VAL A 1 86 ? -9.978 -5.167 -0.455 1.00 41.78 86 VAL A C 1
ATOM 673 O O . VAL A 1 86 ? -10.248 -6.276 0.001 1.00 41.78 86 VAL A O 1
ATOM 676 N N . THR A 1 87 ? -9.183 -4.314 0.189 1.00 43.88 87 THR A N 1
ATOM 677 C CA . THR A 1 87 ? -9.321 -4.163 1.632 1.00 43.88 87 THR A CA 1
ATOM 678 C C . THR A 1 87 ? -10.828 -4.225 1.821 1.00 43.88 87 THR A C 1
ATOM 680 O O . THR A 1 87 ? -11.471 -3.316 1.280 1.00 43.88 87 THR A O 1
ATOM 683 N N . PRO A 1 88 ? -11.412 -5.325 2.357 1.00 38.94 88 PRO A N 1
ATOM 684 C CA . PRO A 1 88 ? -12.864 -5.451 2.440 1.00 38.94 88 PRO A CA 1
ATOM 685 C C . PRO A 1 88 ? -13.307 -4.108 2.977 1.00 38.94 88 PRO A C 1
ATOM 687 O O . PRO A 1 88 ? -12.662 -3.707 3.954 1.00 38.94 88 PRO A O 1
ATOM 690 N N . PRO A 1 89 ? -14.172 -3.351 2.259 1.00 41.47 89 PRO A N 1
ATOM 691 C CA . PRO A 1 89 ? -14.431 -1.950 2.573 1.00 41.47 89 PRO A CA 1
ATOM 692 C C . PRO A 1 89 ? -14.613 -1.942 4.065 1.00 41.47 89 PRO A C 1
ATOM 694 O O . PRO A 1 89 ? -15.537 -2.629 4.496 1.00 41.47 89 PRO A O 1
ATOM 697 N N . GLN A 1 90 ? -13.627 -1.401 4.811 1.00 45.31 90 GLN A N 1
ATOM 698 C CA . GLN A 1 90 ? -13.541 -1.699 6.241 1.00 45.31 90 GLN A CA 1
ATOM 699 C C . GLN A 1 90 ? -14.918 -1.344 6.731 1.00 45.31 90 GLN A C 1
ATOM 701 O O . GLN A 1 90 ? -15.264 -0.171 6.543 1.00 45.31 90 GLN A O 1
ATOM 706 N N . GLU A 1 91 ? -15.715 -2.341 7.164 1.00 46.28 91 GLU A N 1
ATOM 707 C CA . GLU A 1 91 ? -17.126 -2.107 7.477 1.00 46.28 91 GLU A CA 1
ATOM 708 C C . GLU A 1 91 ? -17.109 -0.838 8.291 1.00 46.28 91 GLU A C 1
ATOM 710 O O . GLU A 1 91 ? -16.335 -0.839 9.254 1.00 46.28 91 GLU A O 1
ATOM 715 N N . PRO A 1 92 ? -17.726 0.260 7.806 1.00 52.78 92 PRO A N 1
ATOM 716 C CA . PRO A 1 92 ? -17.340 1.607 8.190 1.00 52.78 92 PRO A CA 1
ATOM 717 C C . PRO A 1 92 ? -17.264 1.627 9.699 1.00 52.78 92 PRO A C 1
ATOM 719 O O . PRO A 1 92 ? -18.316 1.560 10.329 1.00 52.78 92 PRO A O 1
ATOM 722 N N . VAL A 1 93 ? -16.028 1.556 10.240 1.00 57.66 93 VAL A N 1
ATOM 723 C CA . VAL A 1 93 ? -15.852 1.231 11.664 1.00 57.66 93 VAL A CA 1
ATOM 724 C C . VAL A 1 93 ? -16.708 2.239 12.375 1.00 57.66 93 VAL A C 1
ATOM 726 O O . VAL A 1 93 ? -16.492 3.433 12.118 1.00 57.66 93 VAL A O 1
ATOM 729 N N . ASP A 1 94 ? -17.712 1.747 13.116 1.00 74.44 94 ASP A N 1
ATOM 730 C CA . ASP A 1 94 ? -18.808 2.581 13.598 1.00 74.44 94 ASP A CA 1
ATOM 731 C C . ASP A 1 94 ? -18.184 3.859 14.138 1.00 74.44 94 ASP A C 1
ATOM 733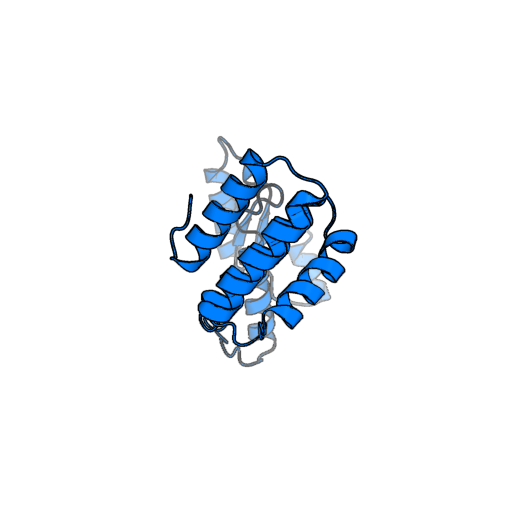 O O . ASP A 1 94 ? -17.199 3.823 14.886 1.00 74.44 94 ASP A O 1
ATOM 737 N N . ARG A 1 95 ? -18.681 5.003 13.670 1.00 83.38 95 ARG A N 1
ATOM 738 C CA . ARG A 1 95 ? -18.133 6.307 14.032 1.00 83.38 95 ARG A CA 1
ATOM 739 C C . ARG A 1 95 ? -17.907 6.402 15.541 1.00 83.38 95 ARG A C 1
ATOM 741 O O . ARG A 1 95 ? -16.914 6.985 15.962 1.00 83.38 95 ARG A O 1
ATOM 748 N N . LEU A 1 96 ? -18.785 5.815 16.352 1.00 85.19 96 LEU A N 1
ATOM 749 C CA . LEU A 1 96 ? -18.661 5.817 17.803 1.00 85.19 96 LEU A CA 1
ATOM 750 C C . LEU A 1 96 ? -17.513 4.935 18.311 1.00 85.19 96 LEU A C 1
ATOM 752 O O . LEU A 1 96 ? -16.876 5.320 19.287 1.00 85.19 96 LEU A O 1
ATOM 756 N N . ILE A 1 97 ? -17.188 3.823 17.644 1.00 86.19 97 ILE A N 1
ATOM 757 C CA . ILE A 1 97 ? -15.989 3.013 17.929 1.00 86.19 97 ILE A CA 1
ATOM 758 C C . ILE A 1 97 ? -14.732 3.841 17.646 1.00 86.19 97 ILE A C 1
ATOM 760 O O . ILE A 1 97 ? -13.870 3.968 18.512 1.00 86.19 97 ILE A O 1
ATOM 764 N N . ARG A 1 98 ? -14.666 4.514 16.488 1.00 84.69 98 ARG A N 1
ATOM 765 C CA . ARG A 1 98 ? -13.531 5.402 16.159 1.00 84.69 98 ARG A CA 1
ATOM 766 C C . ARG A 1 98 ? -13.380 6.541 17.165 1.00 84.69 98 ARG A C 1
ATOM 768 O O . ARG A 1 98 ? -12.268 6.895 17.551 1.00 84.69 98 ARG A O 1
ATOM 775 N N . VAL A 1 99 ? -14.496 7.137 17.584 1.00 87.44 99 VAL A N 1
ATOM 776 C CA . VAL A 1 99 ? -14.496 8.208 18.588 1.00 87.44 99 VAL A CA 1
ATOM 777 C C . VAL A 1 99 ? -14.067 7.675 19.954 1.00 87.44 99 VAL A C 1
ATOM 779 O O . VAL A 1 99 ? -13.298 8.350 20.635 1.00 87.44 99 VAL A O 1
ATOM 782 N N . ALA A 1 100 ? -14.508 6.476 20.342 1.00 88.50 100 ALA A N 1
ATOM 783 C CA . ALA A 1 100 ? -14.070 5.819 21.568 1.00 88.50 100 ALA A CA 1
ATOM 784 C C . ALA A 1 100 ? -12.545 5.651 21.576 1.00 88.50 100 ALA A C 1
ATOM 786 O O . ALA A 1 100 ? -11.899 6.152 22.494 1.00 88.50 100 ALA A O 1
ATOM 787 N N . ASP A 1 101 ? -11.966 5.069 20.521 1.00 87.75 101 ASP A N 1
ATOM 788 C CA . ASP A 1 101 ? -10.513 4.911 20.373 1.00 87.75 101 ASP A CA 1
ATOM 789 C C . ASP A 1 101 ? -9.781 6.250 20.454 1.00 87.75 101 ASP A C 1
ATOM 791 O O . ASP A 1 101 ? -8.831 6.403 21.223 1.00 87.75 101 ASP A O 1
ATOM 795 N N . LYS A 1 102 ? -10.279 7.269 19.746 1.00 88.69 102 LYS A N 1
ATOM 796 C CA . LYS A 1 102 ? -9.688 8.612 19.754 1.00 88.69 102 LYS A CA 1
ATOM 797 C C . LYS A 1 102 ? -9.686 9.240 21.152 1.00 88.69 102 LYS A C 1
ATOM 799 O O . LYS A 1 102 ? -8.700 9.867 21.534 1.00 88.69 102 LYS A O 1
ATOM 804 N N . ILE A 1 103 ? -10.751 9.046 21.937 1.00 89.06 103 ILE A N 1
ATOM 805 C CA . ILE A 1 103 ? -10.831 9.494 23.338 1.00 89.06 103 ILE A CA 1
ATOM 806 C C . ILE A 1 103 ? -9.810 8.753 24.209 1.00 89.06 103 ILE A C 1
ATOM 808 O O . ILE A 1 103 ? -9.126 9.392 25.012 1.00 89.06 103 ILE A O 1
ATOM 812 N N . MET A 1 104 ? -9.692 7.429 24.051 1.00 88.69 104 MET A N 1
ATOM 813 C CA . MET A 1 104 ? -8.742 6.613 24.814 1.00 88.69 104 MET A CA 1
ATOM 814 C C . MET A 1 104 ? -7.301 7.054 24.543 1.00 88.69 104 MET A C 1
ATOM 816 O O . MET A 1 104 ? -6.544 7.327 25.476 1.00 88.69 104 MET A O 1
ATOM 820 N N . THR A 1 105 ? -6.943 7.191 23.268 1.00 86.88 105 THR A N 1
ATOM 821 C CA . THR A 1 105 ? -5.619 7.630 22.826 1.00 86.88 105 THR A CA 1
ATOM 822 C C . THR A 1 105 ? -5.292 9.042 23.317 1.00 86.88 105 THR A C 1
ATOM 824 O O . THR A 1 105 ? -4.214 9.261 23.867 1.00 86.88 105 THR A O 1
ATOM 827 N N . ASP A 1 106 ? -6.225 9.990 23.191 1.00 89.12 106 ASP A N 1
ATOM 828 C CA . ASP A 1 106 ? -6.047 11.375 23.644 1.00 89.12 106 ASP A CA 1
ATOM 829 C C . ASP A 1 106 ? -5.786 11.475 25.151 1.00 89.12 106 ASP A C 1
ATOM 831 O O . ASP A 1 106 ? -4.863 12.173 25.573 1.00 89.12 106 ASP A O 1
ATOM 835 N N . PHE A 1 107 ? -6.547 10.746 25.971 1.00 88.00 107 PHE A N 1
ATOM 836 C CA . PHE A 1 107 ? -6.332 10.735 27.417 1.00 88.00 107 PHE A CA 1
ATOM 837 C C . PHE A 1 107 ? -4.981 10.112 27.792 1.00 88.00 107 PHE A C 1
ATOM 839 O O . PHE A 1 107 ? -4.243 10.660 28.611 1.00 88.00 107 PHE A O 1
ATOM 846 N N . CYS A 1 108 ? -4.631 8.988 27.168 1.00 85.69 108 CYS A N 1
ATOM 847 C CA . CYS A 1 108 ? -3.357 8.308 27.383 1.00 85.69 108 CYS A CA 1
ATOM 848 C C . CYS A 1 108 ? -2.150 9.201 27.055 1.00 85.69 108 CYS A C 1
ATOM 850 O O . CYS A 1 108 ? -1.203 9.271 27.841 1.00 85.69 108 CYS A O 1
ATOM 852 N N . TYR A 1 109 ? -2.196 9.937 25.939 1.00 83.25 109 TYR A N 1
ATOM 853 C CA . TYR A 1 109 ? -1.157 10.914 25.607 1.00 83.25 109 TYR A CA 1
ATOM 854 C C . TYR A 1 109 ? -1.148 12.104 26.565 1.00 83.25 109 TYR A C 1
ATOM 856 O O . TYR A 1 109 ? -0.074 12.556 26.956 1.00 83.25 109 TYR A O 1
ATOM 864 N N . ALA A 1 110 ? -2.316 12.582 27.005 1.00 79.12 110 ALA A N 1
ATOM 865 C CA . ALA A 1 110 ? -2.399 13.662 27.985 1.00 79.12 110 ALA A CA 1
ATOM 866 C C . ALA A 1 110 ? -1.771 13.286 29.341 1.00 79.12 110 ALA A C 1
ATOM 868 O O . ALA A 1 110 ? -1.239 14.170 30.019 1.00 79.12 110 ALA A O 1
ATOM 869 N N . LEU A 1 111 ? -1.811 12.002 29.717 1.00 79.25 111 LEU A N 1
ATOM 870 C CA . LEU A 1 111 ? -1.154 11.452 30.908 1.00 79.25 111 LEU A CA 1
ATOM 871 C C . LEU A 1 111 ? 0.350 11.174 30.695 1.00 79.25 111 LEU A C 1
ATOM 873 O O . LEU A 1 111 ? 1.089 11.015 31.661 1.00 79.25 111 LEU A O 1
ATOM 877 N N . GLY A 1 112 ? 0.820 11.147 29.445 1.00 74.88 112 GLY A N 1
ATOM 878 C CA . GLY A 1 112 ? 2.231 10.971 29.081 1.00 74.88 112 GLY A CA 1
ATOM 879 C C . GLY A 1 112 ? 2.647 9.535 28.746 1.00 74.88 112 GLY A C 1
ATOM 880 O O . GLY A 1 112 ? 3.760 9.330 28.271 1.00 74.88 112 GLY A O 1
ATOM 881 N N . SER A 1 113 ? 1.778 8.538 28.941 1.00 77.94 113 SER A N 1
ATOM 882 C CA . SER A 1 113 ? 2.022 7.160 28.497 1.00 77.94 113 SER A CA 1
ATOM 883 C C . SER A 1 113 ? 0.720 6.377 28.331 1.00 77.94 113 SER A C 1
ATOM 885 O O . SER A 1 113 ? -0.176 6.432 29.177 1.00 77.94 113 SER A O 1
ATOM 887 N N . VAL A 1 114 ? 0.657 5.580 27.262 1.00 76.44 114 VAL A N 1
ATOM 888 C CA . VAL A 1 114 ? -0.444 4.642 26.997 1.00 76.44 114 VAL A CA 1
ATOM 889 C C . VAL A 1 114 ? -0.532 3.568 28.078 1.00 76.44 114 VAL A C 1
ATOM 891 O O . VAL A 1 114 ? -1.630 3.238 28.519 1.00 76.44 114 VAL A O 1
ATOM 894 N N . GLU A 1 115 ? 0.604 3.078 28.571 1.00 78.44 115 GLU A N 1
ATOM 895 C CA . GLU A 1 115 ? 0.651 2.023 29.591 1.00 78.44 115 GLU A CA 1
ATOM 896 C C . GLU A 1 115 ? 0.097 2.501 30.939 1.00 78.44 115 GLU A C 1
ATOM 898 O O . GLU A 1 115 ? -0.621 1.765 31.615 1.00 78.44 115 GLU A O 1
ATOM 903 N N . ALA A 1 116 ? 0.367 3.758 31.304 1.00 80.06 116 ALA A N 1
ATOM 904 C CA . ALA A 1 116 ? -0.133 4.358 32.539 1.00 80.06 116 ALA A CA 1
ATOM 905 C C . ALA A 1 116 ? -1.603 4.802 32.431 1.00 80.06 116 ALA A C 1
ATOM 907 O O . ALA A 1 116 ? -2.346 4.742 33.412 1.00 80.06 116 ALA A O 1
ATOM 908 N N . GLY A 1 117 ? -2.037 5.247 31.244 1.00 82.50 117 GLY A N 1
ATOM 909 C CA . GLY A 1 117 ? -3.389 5.766 31.018 1.00 82.50 117 GLY A CA 1
ATOM 910 C C . GLY A 1 117 ? -4.446 4.683 30.851 1.00 82.50 117 GLY A C 1
ATOM 911 O O . GLY A 1 117 ? -5.579 4.852 31.307 1.00 82.50 117 GLY A O 1
ATOM 912 N N . MET A 1 118 ? -4.080 3.543 30.262 1.00 86.25 118 MET A N 1
ATOM 913 C CA . MET A 1 118 ? -5.035 2.495 29.902 1.00 86.25 118 MET A CA 1
ATOM 914 C C . MET A 1 118 ? -5.833 1.926 31.094 1.00 86.25 118 MET A C 1
ATOM 916 O O . MET A 1 118 ? -7.051 1.780 30.961 1.00 86.25 118 MET A O 1
ATOM 920 N N . PRO A 1 119 ? -5.243 1.662 32.281 1.00 89.88 119 PRO A N 1
ATOM 921 C CA . PRO A 1 119 ? -6.010 1.200 33.442 1.00 89.88 119 PRO A CA 1
ATOM 922 C C . PRO A 1 119 ? -7.061 2.214 33.913 1.00 89.88 119 PRO A C 1
ATOM 924 O O . PRO A 1 119 ? -8.161 1.838 34.325 1.00 89.88 119 PRO A O 1
ATOM 927 N N . VAL A 1 120 ? -6.740 3.508 33.829 1.00 88.38 120 VAL A N 1
ATOM 928 C CA . VAL A 1 120 ? -7.636 4.601 34.225 1.00 88.38 120 VAL A CA 1
ATOM 929 C C . VAL A 1 120 ? -8.796 4.717 33.243 1.00 88.38 120 VAL A C 1
ATOM 931 O O . VAL A 1 120 ? -9.954 4.758 33.665 1.00 88.38 120 VAL A O 1
ATOM 934 N N . VAL A 1 121 ? -8.486 4.714 31.945 1.00 88.88 121 VAL A N 1
ATOM 935 C CA . VAL A 1 121 ? -9.462 4.773 30.852 1.00 88.88 121 VAL A CA 1
ATOM 936 C C . VAL A 1 121 ? -10.424 3.595 30.930 1.00 88.88 121 VAL A C 1
ATOM 938 O O . VAL A 1 121 ? -11.633 3.810 30.987 1.00 88.88 121 VAL A O 1
ATOM 941 N N . LYS A 1 122 ? -9.901 2.367 31.037 1.00 88.88 122 LYS A N 1
ATOM 942 C CA . LYS A 1 122 ? -10.711 1.149 31.150 1.00 88.88 122 LYS A CA 1
ATOM 943 C C . LYS A 1 122 ? -11.691 1.234 32.320 1.00 88.88 122 LYS A C 1
ATOM 945 O O . LYS A 1 122 ? -12.885 1.020 32.135 1.00 88.88 122 LYS A O 1
ATOM 950 N N . ARG A 1 123 ? -11.217 1.654 33.500 1.00 91.00 123 ARG A N 1
ATOM 951 C CA . ARG A 1 123 ? -12.068 1.828 34.685 1.00 91.00 123 ARG A CA 1
ATOM 952 C C . ARG A 1 123 ? -13.163 2.877 34.472 1.00 91.00 123 ARG A C 1
ATOM 954 O O . ARG A 1 123 ? -14.284 2.677 34.933 1.00 91.00 123 ARG A O 1
ATOM 961 N N . GLN A 1 124 ? -12.873 4.002 33.811 1.00 89.75 124 GLN A N 1
ATOM 962 C CA . GLN A 1 124 ? -13.901 5.019 33.550 1.00 89.75 124 GLN A CA 1
ATOM 963 C C . GLN A 1 124 ? -14.898 4.579 32.472 1.00 89.75 124 GLN A C 1
ATOM 965 O O . GLN A 1 124 ? -16.084 4.875 32.601 1.00 89.75 124 GLN A O 1
ATOM 970 N N . PHE A 1 125 ? -14.450 3.843 31.455 1.00 90.56 125 PHE A N 1
ATOM 971 C CA . PHE A 1 125 ? -15.308 3.293 30.404 1.00 90.56 125 PHE A CA 1
ATOM 972 C C . PHE A 1 125 ? -16.260 2.231 30.967 1.00 90.56 125 PHE A C 1
ATOM 974 O O . PHE A 1 125 ? -17.461 2.297 30.708 1.00 90.56 125 PHE A O 1
ATOM 981 N N . GLU A 1 126 ? -15.766 1.338 31.828 1.00 90.69 126 GLU A N 1
ATOM 982 C CA . GLU A 1 126 ? -16.591 0.368 32.561 1.00 90.69 126 GLU A CA 1
ATOM 983 C C . GLU A 1 126 ? -17.626 1.071 33.453 1.00 90.69 126 GLU A C 1
ATOM 985 O O . GLU A 1 126 ? -18.811 0.744 33.412 1.00 90.69 126 GLU A O 1
ATOM 990 N N . ARG A 1 127 ? -17.219 2.103 34.209 1.00 90.00 127 ARG A N 1
ATOM 991 C CA . ARG A 1 127 ? -18.141 2.900 35.044 1.00 90.00 127 ARG A CA 1
ATOM 992 C C . ARG A 1 127 ? -19.196 3.646 34.230 1.00 90.00 127 ARG A C 1
ATOM 994 O O . ARG A 1 127 ? -20.306 3.848 34.716 1.00 90.00 127 ARG A O 1
ATOM 1001 N N . ALA A 1 128 ? -18.848 4.093 33.026 1.00 89.06 128 ALA A N 1
ATOM 1002 C CA . ALA A 1 128 ? -19.759 4.772 32.112 1.00 89.06 128 ALA A CA 1
ATOM 1003 C C . ALA A 1 128 ? -20.673 3.805 31.338 1.00 89.06 128 ALA A C 1
ATOM 1005 O O . ALA A 1 128 ? -21.597 4.266 30.663 1.00 89.06 128 ALA A O 1
ATOM 1006 N N . GLY A 1 129 ? -20.446 2.490 31.452 1.00 87.94 129 GLY A N 1
ATOM 1007 C CA . GLY A 1 129 ? -21.179 1.465 30.713 1.00 87.94 129 GLY A CA 1
ATOM 1008 C C . GLY A 1 129 ? -20.873 1.483 29.215 1.00 87.94 129 GLY A C 1
ATOM 1009 O O . GLY A 1 129 ? -21.767 1.239 28.410 1.00 87.94 129 GLY A O 1
ATOM 1010 N N . VAL A 1 130 ? -19.647 1.847 28.828 1.00 88.94 130 VAL A N 1
ATOM 1011 C CA . VAL A 1 130 ? -19.215 1.837 27.426 1.00 88.94 130 VAL A CA 1
ATOM 1012 C C . VAL A 1 130 ? -18.902 0.404 27.012 1.00 88.94 130 VAL A C 1
ATOM 1014 O O . VAL A 1 130 ? -17.939 -0.187 27.497 1.00 88.94 130 VAL A O 1
ATOM 1017 N N . ASP A 1 131 ? -19.680 -0.132 26.075 1.00 87.69 131 ASP A N 1
ATOM 1018 C CA . ASP A 1 131 ? -19.255 -1.285 25.286 1.00 87.69 131 ASP A CA 1
ATOM 1019 C C . ASP A 1 131 ? -18.321 -0.791 24.176 1.00 87.69 131 ASP A C 1
ATOM 1021 O O . ASP A 1 131 ? -18.728 -0.015 23.317 1.00 87.69 131 ASP A O 1
ATOM 1025 N N . VAL A 1 132 ? -17.057 -1.213 24.194 1.00 79.88 132 VAL A N 1
ATOM 1026 C CA . VAL A 1 132 ? -16.049 -0.794 23.203 1.00 79.88 132 VAL A CA 1
ATOM 1027 C C . VAL A 1 132 ? -16.406 -1.279 21.793 1.00 79.88 132 VAL A C 1
ATOM 1029 O O . VAL A 1 132 ? -16.027 -0.645 20.813 1.00 79.88 132 VAL A O 1
ATOM 1032 N N . ARG A 1 133 ? -17.157 -2.381 21.675 1.00 80.19 133 ARG A N 1
ATOM 1033 C CA . ARG A 1 133 ? -17.560 -2.959 20.384 1.00 80.19 133 ARG A CA 1
ATOM 1034 C C . ARG A 1 133 ? -18.877 -2.395 19.856 1.00 80.19 133 ARG A C 1
ATOM 1036 O O . ARG A 1 133 ? -19.170 -2.577 18.681 1.00 80.19 133 ARG A O 1
ATOM 1043 N N . ALA A 1 134 ? -19.651 -1.724 20.704 1.00 83.88 134 ALA A N 1
ATOM 1044 C CA . ALA A 1 134 ? -20.917 -1.087 20.348 1.00 83.88 134 ALA A CA 1
ATOM 1045 C C . ALA A 1 134 ? -21.196 0.139 21.247 1.00 83.88 134 ALA A C 1
ATOM 1047 O O . ALA A 1 134 ? -22.155 0.145 22.028 1.00 83.88 134 ALA A O 1
ATOM 1048 N N . PRO A 1 135 ? -20.347 1.181 21.200 1.00 87.62 135 PRO A N 1
ATOM 1049 C CA . PRO A 1 135 ? -20.487 2.324 22.088 1.00 87.62 135 PRO A CA 1
ATOM 1050 C C . PRO A 1 135 ? -21.698 3.175 21.705 1.00 87.62 135 PRO A C 1
ATOM 1052 O O . PRO A 1 135 ? -22.038 3.327 20.536 1.00 87.62 135 PRO A O 1
ATOM 1055 N N . THR A 1 136 ? -22.329 3.800 22.699 1.00 89.19 136 THR A N 1
ATOM 1056 C CA . THR A 1 136 ? -23.450 4.728 22.487 1.00 89.19 136 THR A CA 1
ATOM 1057 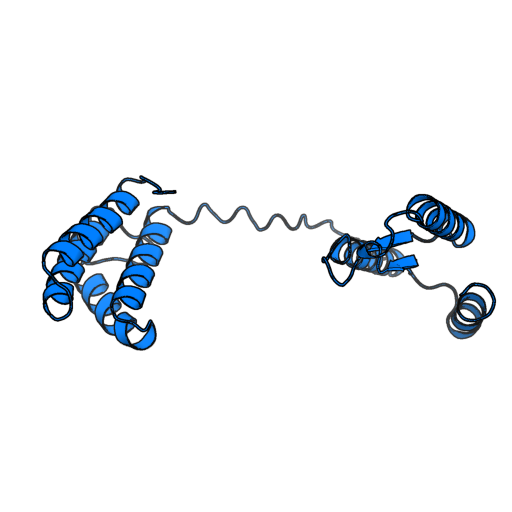C C . THR A 1 136 ? -23.021 6.169 22.751 1.00 89.19 136 THR A C 1
ATOM 1059 O O . THR A 1 136 ? -22.123 6.428 23.557 1.00 89.19 136 THR A O 1
ATOM 1062 N N . LEU A 1 137 ? -23.701 7.142 22.133 1.00 86.69 137 LEU A N 1
ATOM 1063 C CA . LEU A 1 137 ? -23.472 8.568 22.415 1.00 86.69 137 LEU A CA 1
ATOM 1064 C C . LEU A 1 137 ? -23.596 8.884 23.914 1.00 86.69 137 LEU A C 1
ATOM 1066 O O . LEU A 1 137 ? -22.796 9.641 24.461 1.00 86.69 137 LEU A O 1
ATOM 1070 N N . VAL A 1 138 ? -24.568 8.264 24.589 1.00 89.88 138 VAL A N 1
ATOM 1071 C CA . VAL A 1 138 ? -24.821 8.465 26.022 1.00 89.88 138 VAL A CA 1
ATOM 1072 C C . VAL A 1 138 ? -23.685 7.895 26.872 1.00 89.88 138 VAL A C 1
ATOM 1074 O O . VAL A 1 138 ? -23.225 8.565 27.799 1.00 89.88 138 VAL A O 1
ATOM 1077 N N . SER A 1 139 ? -23.211 6.681 26.570 1.00 90.81 139 SER A N 1
ATOM 1078 C CA . SER A 1 139 ? -22.119 6.055 27.326 1.00 90.81 139 SER A CA 1
ATOM 1079 C C . SER A 1 139 ? -20.799 6.800 27.125 1.00 90.81 139 SER A C 1
ATOM 1081 O O . SER A 1 139 ? -20.078 7.037 28.091 1.00 90.81 139 SER A O 1
ATOM 1083 N N . LEU A 1 140 ? -20.496 7.242 25.899 1.00 90.44 140 LEU A N 1
ATOM 1084 C CA . LEU A 1 140 ? -19.273 8.000 25.622 1.00 90.44 140 LEU A CA 1
ATOM 1085 C C . LEU A 1 140 ? -19.298 9.403 26.236 1.00 90.44 140 LEU A C 1
ATOM 1087 O O . LEU A 1 140 ? -18.285 9.850 26.768 1.00 90.44 140 LEU A O 1
ATOM 1091 N N . ASN A 1 141 ? -20.448 10.084 26.235 1.00 91.94 141 ASN A N 1
ATOM 1092 C CA . ASN A 1 141 ? -20.588 11.371 26.916 1.00 91.94 141 ASN A CA 1
ATOM 1093 C C . ASN A 1 141 ? -20.300 11.233 28.425 1.00 91.94 141 ASN A C 1
ATOM 1095 O O . ASN A 1 141 ? -19.480 11.973 28.967 1.00 91.94 141 ASN A O 1
ATOM 1099 N N . LYS A 1 142 ? -20.865 10.205 29.078 1.00 91.94 142 LYS A N 1
ATOM 1100 C CA . LYS A 1 142 ? -20.563 9.884 30.485 1.00 91.94 142 LYS A CA 1
ATOM 1101 C C . LYS A 1 142 ? -19.086 9.555 30.711 1.00 91.94 142 LYS A C 1
ATOM 1103 O O . LYS A 1 142 ? -18.517 9.982 31.713 1.00 91.94 142 LYS A O 1
ATOM 1108 N N . ALA A 1 143 ? -18.454 8.827 29.790 1.00 91.50 143 ALA A N 1
ATOM 1109 C CA . ALA A 1 143 ? -17.031 8.515 29.883 1.00 91.50 143 ALA A CA 1
ATOM 1110 C C . ALA A 1 143 ? -16.169 9.786 29.830 1.00 91.50 143 ALA A C 1
ATOM 1112 O O . ALA A 1 143 ? -15.261 9.930 30.644 1.00 91.50 143 ALA A O 1
ATOM 1113 N N . ILE A 1 144 ? -16.485 10.741 28.947 1.00 91.75 144 ILE A N 1
ATOM 1114 C CA . ILE A 1 144 ? -15.793 12.039 28.880 1.00 91.75 144 ILE A CA 1
ATOM 1115 C C . ILE A 1 144 ? -15.944 12.813 30.194 1.00 91.75 144 ILE A C 1
ATOM 1117 O O . ILE A 1 144 ? -14.962 13.373 30.683 1.00 91.75 144 ILE A O 1
ATOM 1121 N N . GLU A 1 145 ? -17.138 12.820 30.793 1.00 91.56 145 GLU A N 1
ATOM 1122 C CA . GLU A 1 145 ? -17.357 13.445 32.102 1.00 91.56 145 GLU A CA 1
ATOM 1123 C C . GLU A 1 145 ? -16.467 12.810 33.176 1.00 91.56 145 GLU A C 1
ATOM 1125 O O . GLU A 1 145 ? -15.757 13.518 33.891 1.00 91.56 145 GLU A O 1
ATOM 1130 N N . PHE A 1 146 ? -16.428 11.478 33.257 1.00 91.06 146 PHE A N 1
ATOM 1131 C CA . PHE A 1 146 ? -15.588 10.781 34.231 1.00 91.06 146 PHE A CA 1
ATOM 1132 C C . PHE A 1 146 ? -14.096 11.001 33.999 1.00 91.06 146 PHE A C 1
ATOM 1134 O O . PHE A 1 146 ? -13.368 11.221 34.966 1.00 91.06 146 PHE A O 1
ATOM 1141 N N . LEU A 1 147 ? -13.639 11.012 32.746 1.00 90.12 147 LEU A N 1
ATOM 1142 C CA . LEU A 1 147 ? -12.253 11.346 32.427 1.00 90.12 147 LEU A CA 1
ATOM 1143 C C . LEU A 1 147 ? -11.915 12.778 32.856 1.00 90.12 147 LEU A C 1
ATOM 1145 O O . LEU A 1 147 ? -10.873 12.978 33.466 1.00 90.12 147 LEU A O 1
ATOM 1149 N N . SER A 1 148 ? -12.810 13.748 32.643 1.00 89.19 148 SER A N 1
ATOM 1150 C CA . SER A 1 148 ? -12.581 15.141 33.060 1.00 89.19 148 SER A CA 1
ATOM 1151 C C . SER A 1 148 ? -12.465 15.310 34.580 1.00 89.19 148 SER A C 1
ATOM 1153 O O . SER A 1 148 ? -11.756 16.194 35.055 1.00 89.19 148 SER A O 1
ATOM 1155 N N . VAL A 1 149 ? -13.134 14.449 35.358 1.00 89.81 149 VAL A N 1
ATOM 1156 C CA . VAL A 1 149 ? -12.981 14.412 36.819 1.00 89.81 149 VAL A CA 1
ATOM 1157 C C . VAL A 1 149 ? -11.597 13.902 37.200 1.00 89.81 149 VAL A C 1
ATOM 1159 O O . VAL A 1 149 ? -10.987 14.482 38.087 1.00 89.81 149 VAL A O 1
ATOM 1162 N N . VAL A 1 150 ? -11.095 12.869 36.518 1.00 88.50 150 VAL A N 1
ATOM 1163 C CA . VAL A 1 150 ? -9.759 12.312 36.779 1.00 88.50 150 VAL A CA 1
ATOM 1164 C C . VAL A 1 150 ? -8.649 13.262 36.317 1.00 88.50 150 VAL A C 1
ATOM 1166 O O . VAL A 1 150 ? -7.623 13.374 36.974 1.00 88.50 150 VAL A O 1
ATOM 1169 N N . GLU A 1 151 ? -8.858 14.016 35.233 1.00 86.94 151 GLU A N 1
ATOM 1170 C CA . GLU A 1 151 ? -7.894 15.027 34.773 1.00 86.94 151 GLU A CA 1
ATOM 1171 C C . GLU A 1 151 ? -7.655 16.140 35.803 1.00 86.94 151 GLU A C 1
ATOM 1173 O O . GLU A 1 151 ? -6.593 16.754 35.779 1.00 86.94 151 GLU A O 1
ATOM 1178 N N . LYS A 1 152 ? -8.573 16.370 36.755 1.00 86.81 152 LYS A N 1
ATOM 1179 C CA . LYS A 1 152 ? -8.361 17.333 37.854 1.00 86.81 152 LYS A CA 1
ATOM 1180 C C . LYS A 1 152 ? -7.149 17.004 38.719 1.00 86.81 152 LYS A C 1
ATOM 1182 O O . LYS A 1 152 ? -6.585 17.917 39.312 1.00 86.81 152 LYS A O 1
ATOM 1187 N N . ASP A 1 153 ? -6.750 15.736 38.774 1.00 84.19 153 ASP A N 1
ATOM 1188 C CA . ASP A 1 153 ? -5.632 15.294 39.603 1.00 84.19 153 ASP A CA 1
ATOM 1189 C C . ASP A 1 153 ? -4.268 15.669 38.989 1.00 84.19 153 ASP A C 1
ATOM 1191 O O . ASP A 1 153 ? -3.259 15.658 39.692 1.00 84.19 153 ASP A O 1
ATOM 1195 N N . PHE A 1 154 ? -4.211 16.004 37.690 1.00 82.94 154 PHE A N 1
ATOM 1196 C CA . PHE A 1 154 ? -2.942 16.232 36.978 1.00 82.94 154 PHE A CA 1
ATOM 1197 C C . PHE A 1 154 ? -2.969 17.295 35.860 1.00 82.94 154 PHE A C 1
ATOM 1199 O O . PHE A 1 154 ? -1.949 17.498 35.197 1.00 82.94 154 PHE A O 1
ATOM 1206 N N . LYS A 1 155 ? -4.093 17.985 35.623 1.00 85.81 155 LYS A N 1
ATOM 1207 C CA . LYS A 1 155 ? -4.242 19.066 34.628 1.00 85.81 155 LYS A CA 1
ATOM 1208 C C . LYS A 1 155 ? -4.840 20.330 35.234 1.00 85.81 155 LYS A C 1
ATOM 1210 O O . LYS A 1 155 ? -5.520 20.303 36.257 1.00 85.81 155 LYS A O 1
ATOM 1215 N N . THR A 1 156 ? -4.610 21.458 34.567 1.00 85.38 156 THR A N 1
ATOM 1216 C CA . THR A 1 156 ? -5.181 22.753 34.954 1.00 85.38 156 THR A CA 1
ATOM 1217 C C . THR A 1 156 ? -6.633 22.897 34.485 1.00 85.38 156 THR A C 1
ATOM 1219 O O . THR A 1 156 ? -7.053 22.301 33.494 1.00 85.38 156 THR A O 1
ATOM 1222 N N . GLY A 1 157 ? -7.423 23.728 35.175 1.00 83.06 157 GLY A N 1
ATOM 1223 C CA . GLY A 1 157 ? -8.833 23.974 34.830 1.00 83.06 157 GLY A CA 1
ATOM 1224 C C . GLY A 1 157 ? -9.085 24.320 33.348 1.00 83.06 157 GLY A C 1
ATOM 1225 O O . GLY A 1 157 ? -9.981 23.722 32.750 1.00 83.06 157 GLY A O 1
ATOM 1226 N N . PRO A 1 158 ? -8.297 25.218 32.723 1.00 86.25 158 PRO A N 1
ATOM 1227 C CA . PRO A 1 158 ? -8.424 25.526 31.297 1.00 86.25 158 PRO A CA 1
ATOM 1228 C C . PRO A 1 158 ? -8.152 24.328 30.374 1.00 86.25 158 PRO A C 1
ATOM 1230 O O . PRO A 1 158 ? -8.871 24.134 29.394 1.00 86.25 158 PRO A O 1
ATOM 1233 N N . GLU A 1 159 ? -7.159 23.493 30.694 1.00 84.62 159 GLU A N 1
ATOM 1234 C CA . GLU A 1 159 ? -6.815 22.305 29.900 1.00 84.62 159 GLU A CA 1
ATOM 1235 C C . GLU A 1 159 ? -7.920 21.247 29.948 1.00 84.62 159 GLU A C 1
ATOM 1237 O O . GLU A 1 159 ? -8.250 20.650 28.925 1.00 84.62 159 GLU A O 1
ATOM 1242 N N . ILE A 1 160 ? -8.547 21.055 31.113 1.00 86.56 160 ILE A N 1
ATOM 1243 C CA . ILE A 1 160 ? -9.660 20.110 31.285 1.00 86.56 160 ILE A CA 1
ATOM 1244 C C . ILE A 1 160 ? -10.857 20.535 30.427 1.00 86.56 160 ILE A C 1
ATOM 1246 O O . ILE A 1 160 ? -11.463 19.710 29.741 1.00 86.56 160 ILE A O 1
ATOM 1250 N N . VAL A 1 161 ? -11.182 21.833 30.420 1.00 87.69 161 VAL A N 1
ATOM 1251 C CA . VAL A 1 161 ? -12.265 22.379 29.587 1.00 87.69 161 VAL A CA 1
ATOM 1252 C C . VAL A 1 161 ? -11.954 22.194 28.100 1.00 87.69 161 VAL A C 1
ATOM 1254 O O . VAL A 1 161 ? -12.825 21.750 27.350 1.00 87.69 161 VAL A O 1
ATOM 1257 N N . ALA A 1 162 ? -10.716 22.462 27.677 1.00 87.19 162 ALA A N 1
ATOM 1258 C CA . ALA A 1 162 ? -10.286 22.280 26.292 1.00 87.19 162 ALA A CA 1
ATOM 1259 C C . ALA A 1 162 ? -10.327 20.804 25.850 1.00 87.19 162 ALA A C 1
ATOM 1261 O O . ALA A 1 162 ? -10.836 20.496 24.770 1.00 87.19 162 ALA A O 1
ATOM 1262 N N . ASN A 1 163 ? -9.849 19.879 26.689 1.00 87.12 163 ASN A N 1
ATOM 1263 C CA . ASN A 1 163 ? -9.888 18.436 26.427 1.00 87.12 163 ASN A CA 1
ATOM 1264 C C . ASN A 1 163 ? -11.323 17.924 26.314 1.00 87.12 163 ASN A C 1
ATOM 1266 O O . ASN A 1 163 ? -11.667 17.215 25.367 1.00 87.12 163 ASN A O 1
ATOM 1270 N N . LYS A 1 164 ? -12.182 18.331 27.251 1.00 89.00 164 LYS A N 1
ATOM 1271 C CA . LYS A 1 164 ? -13.600 17.979 27.246 1.00 89.00 164 LYS A CA 1
ATOM 1272 C C . LYS A 1 164 ? -14.306 18.491 25.990 1.00 89.00 164 LYS A C 1
ATOM 1274 O O . LYS A 1 164 ? -14.981 17.711 25.321 1.00 89.00 164 LYS A O 1
ATOM 1279 N N . ALA A 1 165 ? -14.118 19.762 25.632 1.00 87.81 165 ALA A N 1
ATOM 1280 C CA . ALA A 1 165 ? -14.717 20.354 24.436 1.00 87.81 165 ALA A CA 1
ATOM 1281 C C . ALA A 1 165 ? -14.261 19.646 23.149 1.00 87.81 165 ALA A C 1
ATOM 1283 O O . ALA A 1 165 ? -15.083 19.338 22.287 1.00 87.81 165 ALA A O 1
ATOM 1284 N N . ARG A 1 166 ? -12.967 19.314 23.048 1.00 88.81 166 ARG A N 1
ATOM 1285 C CA . ARG A 1 166 ? -12.399 18.577 21.911 1.00 88.81 166 ARG A CA 1
ATOM 1286 C C . ARG A 1 166 ? -13.019 17.183 21.758 1.00 88.81 166 ARG A C 1
ATOM 1288 O O . ARG A 1 166 ? -13.458 16.831 20.665 1.00 88.81 166 ARG A O 1
ATOM 1295 N N . ARG A 1 167 ? -13.116 16.415 22.849 1.00 89.94 167 ARG A N 1
ATOM 1296 C CA . ARG A 1 167 ? -13.706 15.061 22.851 1.00 89.94 167 ARG A CA 1
ATOM 1297 C C . ARG A 1 167 ? -15.207 15.075 22.538 1.00 89.94 167 ARG A C 1
ATOM 1299 O O . ARG A 1 167 ? -15.688 14.204 21.817 1.00 89.94 167 ARG A O 1
ATOM 1306 N N . LEU A 1 168 ? -15.939 16.082 23.022 1.00 88.75 168 LEU A N 1
ATOM 1307 C CA . LEU A 1 168 ? -17.347 16.295 22.659 1.00 88.75 168 LEU A CA 1
ATOM 1308 C C . LEU A 1 168 ? -17.507 16.633 21.169 1.00 88.75 168 LEU A C 1
ATOM 1310 O O . LEU A 1 168 ? -18.406 16.102 20.521 1.00 88.75 168 LEU A O 1
ATOM 1314 N N . GLY A 1 169 ? -16.593 17.424 20.598 1.00 86.31 169 GLY A N 1
ATOM 1315 C CA . GLY A 1 169 ? -16.569 17.709 19.161 1.00 86.31 169 GLY A CA 1
ATOM 1316 C C . GLY A 1 169 ? -16.447 16.446 18.299 1.00 86.31 169 GLY A C 1
ATOM 1317 O O . GLY A 1 169 ? -17.137 16.324 17.286 1.00 86.31 169 GLY A O 1
ATOM 1318 N N . TRP A 1 170 ? -15.652 15.461 18.734 1.00 88.19 170 TRP A N 1
ATOM 1319 C CA . TRP A 1 170 ? -15.545 14.166 18.049 1.00 88.19 170 TRP A CA 1
ATOM 1320 C C . TRP A 1 170 ? -16.847 13.363 18.101 1.00 88.19 170 TRP A C 1
ATOM 1322 O O . TRP A 1 170 ? -17.245 12.787 17.088 1.00 88.19 170 TRP A O 1
ATOM 1332 N N . LEU A 1 171 ? -17.555 13.374 19.237 1.00 86.38 171 LEU A N 1
ATOM 1333 C CA . LEU A 1 171 ? -18.870 12.730 19.346 1.00 86.38 171 LEU A CA 1
ATOM 1334 C C . LEU A 1 171 ? -19.898 13.342 18.401 1.00 86.38 171 LEU A C 1
ATOM 1336 O O . LEU A 1 171 ? -20.709 12.617 17.830 1.00 86.38 171 LEU A O 1
ATOM 1340 N N . GLU A 1 172 ? -19.842 14.651 18.189 1.00 84.75 172 GLU A N 1
ATOM 1341 C CA . GLU A 1 172 ? -20.744 15.380 17.296 1.00 84.75 172 GLU A CA 1
ATOM 1342 C C . GLU A 1 172 ? -20.326 15.314 15.823 1.00 84.75 172 GLU A C 1
ATOM 1344 O O . GLU A 1 172 ? -21.135 15.611 14.944 1.00 84.75 172 GLU A O 1
ATOM 1349 N N . GLY A 1 173 ? -19.135 14.782 15.526 1.00 77.38 173 GLY A N 1
ATOM 1350 C CA . GLY A 1 173 ? -18.660 14.568 14.155 1.00 77.38 173 GLY A CA 1
ATOM 1351 C C . GLY A 1 173 ? -18.012 15.809 13.558 1.00 77.38 173 GLY A 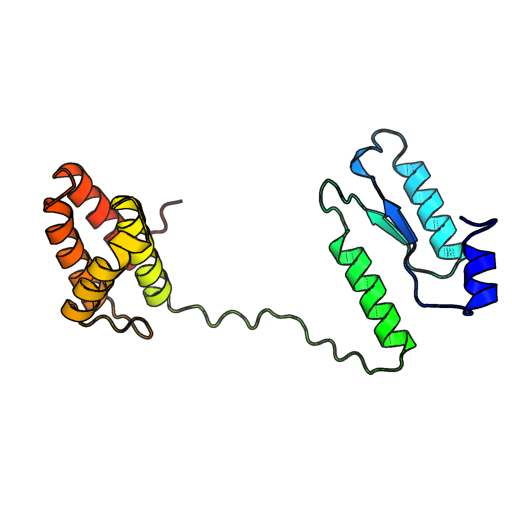C 1
ATOM 1352 O O . GLY A 1 173 ? -17.860 15.903 12.345 1.00 77.38 173 GLY A O 1
ATOM 1353 N N . ARG A 1 174 ? -17.629 16.763 14.410 1.00 74.06 174 ARG A N 1
ATOM 1354 C CA . ARG A 1 174 ? -16.792 17.892 14.026 1.00 74.06 174 ARG A CA 1
ATOM 1355 C C . ARG A 1 174 ? -15.351 17.383 13.975 1.00 74.06 174 ARG A C 1
ATOM 1357 O O . ARG A 1 174 ? -14.669 17.317 15.000 1.00 74.06 174 ARG A O 1
ATOM 1364 N N . GLU A 1 175 ? -14.901 16.946 12.803 1.00 54.66 175 GLU A N 1
ATOM 1365 C CA . GLU A 1 175 ? -13.473 16.725 12.579 1.00 54.66 175 GLU A CA 1
ATOM 1366 C C . GLU A 1 175 ? -12.780 18.087 12.554 1.00 54.66 175 GLU A C 1
ATOM 1368 O O . GLU A 1 175 ? -12.998 18.901 11.661 1.00 54.66 175 GLU A O 1
ATOM 1373 N N . VAL A 1 176 ? -11.992 18.366 13.591 1.00 50.81 176 VAL A N 1
ATOM 1374 C CA . VAL A 1 176 ? -11.039 19.475 13.558 1.00 50.81 176 VAL A CA 1
ATOM 1375 C C . VAL A 1 176 ? -9.864 18.984 12.718 1.00 50.81 176 VAL A C 1
ATOM 1377 O O . VAL A 1 176 ? -9.180 18.047 13.141 1.00 50.81 176 VAL A O 1
ATOM 1380 N N . VAL A 1 177 ? -9.740 19.555 11.518 1.00 34.78 177 VAL A N 1
ATOM 1381 C CA . VAL A 1 177 ? -8.576 19.446 10.623 1.00 34.78 177 VAL A CA 1
ATOM 1382 C C . VAL A 1 177 ? -7.338 19.983 11.328 1.00 34.78 177 VAL A C 1
ATOM 1384 O O . VAL A 1 177 ? -7.465 21.045 11.982 1.00 34.78 177 VAL A O 1
#

Sequence (177 aa):
MEEYWMPMVWRLVGKVPMVIVGNKVDLLEDERVAAHEYTYYLHEKYDSPAVMTSAKTGEAVESSFATLGESIVEAAGIPIERLALVTPPQEPVDRLIRVADKIMTDFCYALGSVEAGMPVVKRQFERAGVDVRAPTLVSLNKAIEFLSVVEKDFKTGPEIVANKARRLGWLEGREVV